Protein 5YDN (pdb70)

Foldseek 3Di:
DFLEALVLLCVVPNPVVQQVLQQVVDPVRGRDRVLLVVLRVVLRVVLVVLVVLPDDPPDPDRDVLVHVLSSLRSVQVSCVVPHDPVSVVSNVVSVVVSNCCSVVNDHSD

Organism: Escherichia phage Mu (NCBI:txid2681603)

Secondary structure (DSSP, 8-state):
--SS-HHHHHHHH-HHHHHHHHGGGSSS-S--HHHHHHHHHHHHHHHHHHHTTTS-SS-SS--HHHHHHHHHHHHHHHTTTS--HHHHHHHHHHHHHHHHHHTTSS---

Structure (mmCIF, N/CA/C/O backbone):
data_5YDN
#
_entry.id   5YDN
#
_cell.length_a   49.398
_cell.length_b   69.643
_cell.length_c   68.785
_cell.angle_alpha   90.00
_cell.angle_beta   90.00
_cell.angle_gamma   90.00
#
_symmetry.space_group_name_H-M   'C 2 2 21'
#
loop_
_entity.id
_entity.type
_entity.pdbx_description
1 polymer 'Gene product J'
2 water water
#
loop_
_atom_site.group_PDB
_atom_site.id
_atom_site.type_symbol
_atom_site.label_atom_id
_atom_site.label_alt_id
_atom_site.label_comp_id
_atom_site.label_asym_id
_atom_site.label_entity_id
_atom_site.label_seq_id
_atom_site.pdbx_PDB_ins_code
_atom_site.Cartn_x
_atom_site.Cartn_y
_atom_site.Cartn_z
_atom_site.occupancy
_atom_site.B_iso_or_equiv
_atom_site.auth_seq_id
_atom_site.auth_comp_id
_atom_site.auth_asym_id
_atom_site.auth_atom_id
_atom_site.pdbx_PDB_model_num
ATOM 1 N N . MET A 1 1 ? 11.407 2.270 46.378 1.00 67.23 1 MET A N 1
ATOM 2 C CA . MET A 1 1 ? 10.099 1.910 47.018 1.00 67.52 1 MET A CA 1
ATOM 3 C C . MET A 1 1 ? 9.456 3.239 47.178 1.00 52.16 1 MET A C 1
ATOM 4 O O . MET A 1 1 ? 9.883 4.062 47.991 1.00 75.34 1 MET A O 1
ATOM 9 N N . ASN A 1 2 ? 8.353 3.371 46.477 1.00 36.65 2 ASN A N 1
ATOM 10 C CA . ASN A 1 2 ? 8.303 4.324 45.321 1.00 28.13 2 ASN A CA 1
ATOM 11 C C . ASN A 1 2 ? 8.801 5.642 45.720 1.00 28.74 2 ASN A C 1
ATOM 12 O O . ASN A 1 2 ? 8.499 6.171 46.821 1.00 30.95 2 ASN A O 1
ATOM 17 N N . TYR A 1 3 ? 9.583 6.267 44.857 1.00 21.82 3 TYR A N 1
ATOM 18 C CA . TYR A 1 3 ? 10.123 7.592 45.104 1.00 21.42 3 TYR A CA 1
ATOM 19 C C . TYR A 1 3 ? 9.243 8.798 44.727 1.00 24.32 3 TYR A C 1
ATOM 20 O O . TYR A 1 3 ? 9.551 9.983 45.175 1.00 26.79 3 TYR A O 1
ATOM 29 N N . ALA A 1 4 ? 8.141 8.525 44.048 1.00 23.39 4 ALA A N 1
ATOM 30 C CA . ALA A 1 4 ? 7.133 9.509 43.714 1.00 22.18 4 ALA A CA 1
ATOM 31 C C . ALA A 1 4 ? 5.814 8.850 43.618 1.00 23.31 4 ALA A C 1
ATOM 32 O O . ALA A 1 4 ? 5.704 7.656 43.306 1.00 25.14 4 ALA A O 1
ATOM 34 N N . THR A 1 5 ? 4.787 9.686 43.742 1.00 24.00 5 THR A N 1
ATOM 35 C CA . THR A 1 5 ? 3.427 9.246 43.628 1.00 23.83 5 THR A CA 1
ATOM 36 C C . THR A 1 5 ? 2.711 9.785 42.358 1.00 22.49 5 THR A C 1
ATOM 37 O O . THR A 1 5 ? 3.257 10.660 41.652 1.00 23.15 5 THR A O 1
ATOM 41 N N . VAL A 1 6 ? 1.526 9.231 42.086 1.00 25.28 6 VAL A N 1
ATOM 42 C CA . VAL A 1 6 ? 0.726 9.748 40.979 1.00 23.08 6 VAL A CA 1
ATOM 43 C C . VAL A 1 6 ? 0.465 11.259 41.224 1.00 27.00 6 VAL A C 1
ATOM 44 O O . VAL A 1 6 ? 0.599 12.067 40.290 1.00 24.16 6 VAL A O 1
ATOM 48 N N . ASN A 1 7 ? 0.101 11.664 42.450 1.00 28.12 7 ASN A N 1
ATOM 49 C CA . ASN A 1 7 ? 0.000 13.128 42.736 1.00 28.26 7 ASN A CA 1
ATOM 50 C C . ASN A 1 7 ? 1.237 13.966 42.420 1.00 25.22 7 ASN A C 1
ATOM 51 O O . ASN A 1 7 ? 1.132 15.031 41.790 1.00 27.44 7 ASN A O 1
ATOM 56 N N . ASP A 1 8 ? 2.441 13.397 42.675 1.00 24.89 8 ASP A N 1
ATOM 57 C CA . ASP A 1 8 ? 3.693 14.064 42.286 1.00 26.76 8 ASP A CA 1
ATOM 58 C C . ASP A 1 8 ? 3.838 14.277 40.749 1.00 24.06 8 ASP A C 1
ATOM 59 O O . ASP A 1 8 ? 4.336 15.271 40.206 1.00 25.58 8 ASP A O 1
ATOM 64 N N . LEU A 1 9 ? 3.438 13.242 40.034 1.00 23.32 9 LEU A N 1
ATOM 65 C CA . LEU A 1 9 ? 3.455 13.277 38.607 1.00 23.49 9 LEU A CA 1
ATOM 66 C C . LEU A 1 9 ? 2.509 14.350 38.078 1.00 26.97 9 LEU A C 1
ATOM 67 O O . LEU A 1 9 ? 2.850 15.088 37.128 1.00 26.27 9 LEU A O 1
ATOM 72 N N . CYS A 1 10 ? 1.343 14.389 38.709 1.00 27.89 10 CYS A N 1
ATOM 73 C CA . CYS A 1 10 ? 0.326 15.407 38.359 1.00 28.56 10 CYS A CA 1
ATOM 74 C C . CYS A 1 10 ? 0.813 16.794 38.656 1.00 28.22 10 CYS A C 1
ATOM 75 O O . CYS A 1 10 ? 0.577 17.696 37.835 1.00 29.34 10 CYS A O 1
ATOM 78 N N . ALA A 1 11 ? 1.464 16.992 39.776 1.00 29.73 11 ALA A N 1
ATOM 79 C CA . ALA A 1 11 ? 2.048 18.283 40.116 1.00 28.60 11 ALA A CA 1
ATOM 80 C C . ALA A 1 11 ? 3.081 18.751 39.107 1.00 33.62 11 ALA A C 1
ATOM 81 O O . ALA A 1 11 ? 3.153 19.927 38.785 1.00 37.05 11 ALA A O 1
ATOM 83 N N . ARG A 1 12 ? 3.881 17.858 38.530 1.00 28.25 12 ARG A N 1
ATOM 84 C CA . ARG A 1 12 ? 4.895 18.243 37.576 1.00 26.77 12 ARG A CA 1
ATOM 85 C C . ARG A 1 12 ? 4.372 18.381 36.149 1.00 31.00 12 ARG A C 1
ATOM 86 O O . ARG A 1 12 ? 4.775 19.313 35.439 1.00 30.27 12 ARG A O 1
ATOM 94 N N . TYR A 1 13 ? 3.523 17.458 35.689 1.00 24.27 13 TYR A N 1
ATOM 95 C CA . TYR A 1 13 ? 3.156 17.411 34.263 1.00 34.28 13 TYR A CA 1
ATOM 96 C C . TYR A 1 13 ? 1.682 17.874 33.964 1.00 28.09 13 TYR A C 1
ATOM 97 O O . TYR A 1 13 ? 1.341 17.900 32.850 1.00 27.83 13 TYR A O 1
ATOM 106 N N . THR A 1 14 ? 0.894 17.879 35.050 1.00 26.11 14 THR A N 1
ATOM 107 C CA . THR A 1 14 ? -0.571 18.009 35.113 1.00 25.21 14 THR A CA 1
ATOM 108 C C . THR A 1 14 ? -1.261 16.670 34.928 1.00 24.36 14 THR A C 1
ATOM 109 O O . THR A 1 14 ? -0.888 15.850 34.052 1.00 25.09 14 THR A O 1
ATOM 113 N N . ARG A 1 15 ? -2.403 16.543 35.606 1.00 25.66 15 ARG A N 1
ATOM 114 C CA . ARG A 1 15 ? -3.333 15.497 35.374 1.00 26.06 15 ARG A CA 1
ATOM 115 C C . ARG A 1 15 ? -3.944 15.514 33.978 1.00 25.99 15 ARG A C 1
ATOM 116 O O . ARG A 1 15 ? -4.186 14.470 33.344 1.00 26.24 15 ARG A O 1
ATOM 124 N N . THR A 1 16 ? -4.205 16.736 33.416 1.00 28.37 16 THR A N 1
ATOM 125 C CA . THR A 1 16 ? -4.571 16.855 32.014 1.00 27.06 16 THR A CA 1
ATOM 126 C C . THR A 1 16 ? -3.695 16.003 31.086 1.00 26.55 16 THR A C 1
ATOM 127 O O . THR A 1 16 ? -4.168 15.213 30.292 1.00 29.45 16 THR A O 1
ATOM 131 N N . ARG A 1 17 ? -2.379 16.135 31.201 1.00 27.34 17 ARG A N 1
ATOM 132 C CA . ARG A 1 17 ? -1.474 15.469 30.292 1.00 25.50 17 ARG A CA 1
ATOM 133 C C . ARG A 1 17 ? -1.265 14.000 30.693 1.00 24.85 17 ARG A C 1
ATOM 134 O O . ARG A 1 17 ? -1.182 13.171 29.772 1.00 27.90 17 ARG A O 1
ATOM 142 N N . LEU A 1 18 ? -1.296 13.745 31.971 1.00 25.61 18 LEU A N 1
ATOM 143 C CA . LEU A 1 18 ? -1.208 12.302 32.440 1.00 26.90 18 LEU A CA 1
ATOM 144 C C . LEU A 1 18 ? -2.339 11.519 31.885 1.00 28.56 18 LEU A C 1
ATOM 145 O O . LEU A 1 18 ? -2.141 10.431 31.335 1.00 28.79 18 LEU A O 1
ATOM 150 N N . ASP A 1 19 ? -3.576 12.064 31.984 1.00 27.34 19 ASP A N 1
ATOM 151 C CA . ASP A 1 19 ? -4.775 11.323 31.515 1.00 31.05 19 ASP A CA 1
ATOM 152 C C . ASP A 1 19 ? -4.792 11.028 30.053 1.00 29.23 19 ASP A C 1
ATOM 153 O O . ASP A 1 19 ? -5.305 9.997 29.622 1.00 33.80 19 ASP A O 1
ATOM 158 N N . ILE A 1 20 ? -4.242 11.974 29.256 1.00 30.52 20 ILE A N 1
ATOM 159 C CA . ILE A 1 20 ? -4.057 11.815 27.823 1.00 32.64 20 ILE A CA 1
ATOM 160 C C . ILE A 1 20 ? -3.157 10.610 27.513 1.00 33.40 20 ILE A C 1
ATOM 161 O O . ILE A 1 20 ? -3.397 9.919 26.567 1.00 37.27 20 ILE A O 1
ATOM 166 N N . LEU A 1 21 ? -2.162 10.374 28.331 1.00 32.73 21 LEU A N 1
ATOM 167 C CA . LEU A 1 21 ? -1.290 9.204 28.168 1.00 31.33 21 LEU A CA 1
ATOM 168 C C . LEU A 1 21 ? -1.878 7.879 28.606 1.00 34.99 21 LEU A C 1
ATOM 169 O O . LEU A 1 21 ? -1.600 6.846 27.980 1.00 37.15 21 LEU A O 1
ATOM 174 N N . THR A 1 22 ? -2.661 7.874 29.677 1.00 30.89 22 THR A N 1
ATOM 175 C CA . THR A 1 22 ? -3.204 6.627 30.208 1.00 31.56 22 THR A CA 1
ATOM 176 C C . THR A 1 22 ? -4.528 6.260 29.453 1.00 33.77 22 THR A C 1
ATOM 177 O O . THR A 1 22 ? -4.752 5.081 29.184 1.00 44.02 22 THR A O 1
ATOM 181 N N . ARG A 1 23 ? -5.311 7.225 29.007 1.00 38.48 23 ARG A N 1
ATOM 182 C CA . ARG A 1 23 ? -6.563 6.892 28.209 1.00 43.71 23 ARG A CA 1
ATOM 183 C C . ARG A 1 23 ? -6.392 5.792 27.140 1.00 43.85 23 ARG A C 1
ATOM 184 O O . ARG A 1 23 ? -7.038 4.736 27.244 1.00 56.50 23 ARG A O 1
ATOM 192 N N . PRO A 1 24 ? -5.494 5.981 26.143 1.00 47.60 24 PRO A N 1
ATOM 193 C CA . PRO A 1 24 ? -5.379 5.013 25.013 1.00 46.59 24 PRO A CA 1
ATOM 194 C C . PRO A 1 24 ? -4.803 3.609 25.320 1.00 52.37 24 PRO A C 1
ATOM 195 O O . PRO A 1 24 ? -4.739 2.729 24.439 1.00 50.16 24 PRO A O 1
ATOM 199 N N . LYS A 1 25 ? -4.337 3.411 26.537 1.00 45.23 25 LYS A N 1
ATOM 200 C CA . LYS A 1 25 ? -3.727 2.162 26.898 1.00 47.00 25 LYS A CA 1
ATOM 201 C C . LYS A 1 25 ? -4.814 1.208 27.382 1.00 44.18 25 LYS A C 1
ATOM 202 O O . LYS A 1 25 ? -4.561 0.046 27.493 1.00 44.90 25 LYS A O 1
ATOM 208 N N . THR A 1 26 ? -6.007 1.712 27.694 1.00 45.81 26 THR A N 1
ATOM 209 C CA . THR A 1 26 ? -7.095 0.892 28.253 1.00 50.96 26 THR A CA 1
ATOM 210 C C . THR A 1 26 ? -8.004 0.366 27.131 1.00 67.23 26 THR A C 1
ATOM 211 O O . THR A 1 26 ? -7.993 0.896 26.012 1.00 71.24 26 THR A O 1
ATOM 215 N N . ALA A 1 27 ? -8.795 -0.663 27.433 1.00 75.65 27 ALA A N 1
ATOM 216 C CA . ALA A 1 27 ? -9.834 -1.127 26.493 1.00 80.65 27 ALA A CA 1
ATOM 217 C C . ALA A 1 27 ? -11.024 -0.142 26.421 1.00 80.84 27 ALA A C 1
ATOM 218 O O . ALA A 1 27 ? -11.540 0.112 25.320 1.00 76.64 27 ALA A O 1
ATOM 220 N N . ASP A 1 28 ? -11.421 0.413 27.581 1.00 71.69 28 ASP A N 1
ATOM 221 C CA . ASP A 1 28 ? -12.587 1.338 27.705 1.00 68.21 28 ASP A CA 1
ATOM 222 C C . ASP A 1 28 ? -12.328 2.840 27.412 1.00 71.21 28 ASP A C 1
ATOM 223 O O . ASP A 1 28 ? -13.261 3.663 27.475 1.00 66.57 28 ASP A O 1
ATOM 228 N N . GLY A 1 29 ? -11.073 3.212 27.148 1.00 66.34 29 GLY A N 1
ATOM 229 C CA . GLY A 1 29 ? -10.724 4.598 26.830 1.00 59.41 29 GLY A CA 1
ATOM 230 C C . GLY A 1 29 ? -10.823 5.654 27.928 1.00 52.07 29 GLY A C 1
ATOM 231 O O . GLY A 1 29 ? -10.745 6.847 27.607 1.00 56.13 29 GLY A O 1
ATOM 232 N N . GLN A 1 30 ? -11.026 5.246 29.192 1.00 49.74 30 GLN A N 1
ATOM 233 C CA . GLN A 1 30 ? -10.900 6.135 30.385 1.00 45.60 30 GLN A CA 1
ATOM 234 C C . GLN A 1 30 ? -9.410 6.215 30.929 1.00 39.66 30 GLN A C 1
ATOM 235 O O . GLN A 1 30 ? -8.608 5.279 30.681 1.00 46.86 30 GLN A O 1
ATOM 241 N N . PRO A 1 31 ? -9.084 7.272 31.736 1.00 38.75 31 PRO A N 1
ATOM 242 C CA . PRO A 1 31 ? -7.723 7.329 32.332 1.00 36.19 31 PRO A CA 1
ATOM 243 C C . PRO A 1 31 ? -7.522 6.149 33.260 1.00 37.40 31 PRO A C 1
ATOM 244 O O . PRO A 1 31 ? -8.478 5.586 33.818 1.00 40.05 31 PRO A O 1
ATOM 248 N N . ASP A 1 32 ? -6.271 5.738 33.440 1.00 30.63 32 ASP A N 1
ATOM 249 C CA . ASP A 1 32 ? -5.965 4.629 34.319 1.00 29.05 32 ASP A CA 1
ATOM 250 C C . ASP A 1 32 ? -4.772 4.967 35.153 1.00 29.16 32 ASP A C 1
ATOM 251 O O . ASP A 1 32 ? -3.621 4.830 34.681 1.00 27.40 32 ASP A O 1
ATOM 256 N N . ASP A 1 33 ? -5.009 5.404 36.365 1.00 27.71 33 ASP A N 1
ATOM 257 C CA . ASP A 1 33 ? -3.913 5.863 37.302 1.00 24.11 33 ASP A CA 1
ATOM 258 C C . ASP A 1 33 ? -3.039 4.642 37.704 1.00 24.24 33 ASP A C 1
ATOM 259 O O . ASP A 1 33 ? -1.849 4.828 37.987 1.00 26.77 33 ASP A O 1
ATOM 264 N N . ALA A 1 34 ? -3.569 3.421 37.615 1.00 24.20 34 ALA A N 1
ATOM 265 C CA . ALA A 1 34 ? -2.742 2.249 38.002 1.00 25.78 34 ALA A CA 1
ATOM 266 C C . ALA A 1 34 ? -1.624 2.097 36.963 1.00 24.49 34 ALA A C 1
ATOM 267 O O . ALA A 1 34 ? -0.525 1.518 37.321 1.00 22.92 34 ALA A O 1
ATOM 269 N N . VAL A 1 35 ? -1.812 2.560 35.746 1.00 24.60 35 VAL A N 1
ATOM 270 C CA . VAL A 1 35 ? -0.759 2.465 34.658 1.00 21.53 35 VAL A CA 1
ATOM 271 C C . VAL A 1 35 ? 0.354 3.437 35.103 1.00 20.96 35 VAL A C 1
ATOM 272 O O . VAL A 1 35 ? 1.553 3.062 35.068 1.00 20.30 35 VAL A O 1
ATOM 276 N N . ALA A 1 36 ? 0.004 4.623 35.575 1.00 21.25 36 ALA A N 1
ATOM 277 C CA . ALA A 1 36 ? 1.011 5.611 35.992 1.00 22.31 36 ALA A CA 1
ATOM 278 C C . ALA A 1 36 ? 1.729 5.083 37.253 1.00 23.41 36 ALA A C 1
ATOM 279 O O . ALA A 1 3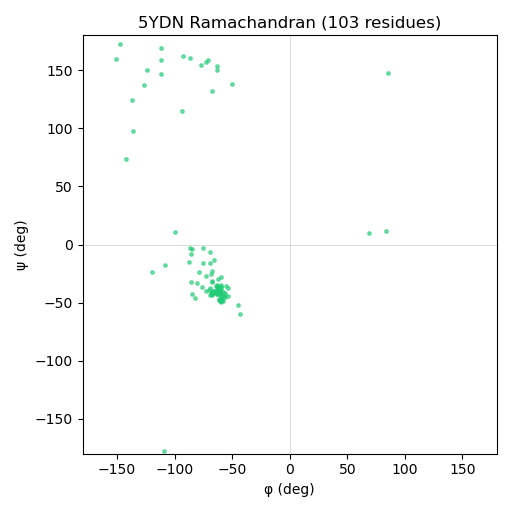6 ? 2.930 5.223 37.392 1.00 21.61 36 ALA A O 1
ATOM 281 N N . GLU A 1 37 ? 0.957 4.507 38.181 1.00 22.06 37 GLU A N 1
ATOM 282 C CA . GLU A 1 37 ? 1.571 3.958 39.384 1.00 22.65 37 GLU A CA 1
ATOM 283 C C . GLU A 1 37 ? 2.559 2.804 39.033 1.00 19.62 37 GLU A C 1
ATOM 284 O O . GLU A 1 37 ? 3.655 2.755 39.676 1.00 21.50 37 GLU A O 1
ATOM 290 N N . GLN A 1 38 ? 2.260 1.985 38.068 1.00 19.67 38 GLN A N 1
ATOM 291 C CA . GLN A 1 38 ? 3.226 0.979 37.625 1.00 18.80 38 GLN A CA 1
ATOM 292 C C . GLN A 1 38 ? 4.511 1.571 37.021 1.00 17.87 38 GLN A C 1
ATOM 293 O O . GLN A 1 38 ? 5.625 1.167 37.376 1.00 18.54 38 GLN A O 1
ATOM 299 N N . ALA A 1 39 ? 4.373 2.648 36.220 1.00 18.87 39 ALA A N 1
ATOM 300 C CA . ALA A 1 39 ? 5.552 3.345 35.761 1.00 15.84 39 ALA A CA 1
ATOM 301 C C . ALA A 1 39 ? 6.384 3.901 36.828 1.00 17.45 39 ALA A C 1
ATOM 302 O O . ALA A 1 39 ? 7.627 3.883 36.713 1.00 18.79 39 ALA A O 1
ATOM 304 N N . LEU A 1 40 ? 5.737 4.437 37.864 1.00 17.62 40 LEU A N 1
ATOM 305 C CA . LEU A 1 40 ? 6.451 4.999 39.018 1.00 17.89 40 LEU A CA 1
ATOM 306 C C . LEU A 1 40 ? 7.213 3.910 39.831 1.00 19.05 40 LEU A C 1
ATOM 307 O O . LEU A 1 40 ? 8.359 4.097 40.240 1.00 20.23 40 LEU A O 1
ATOM 312 N N . ALA A 1 41 ? 6.556 2.778 39.969 1.00 18.66 41 ALA A N 1
AT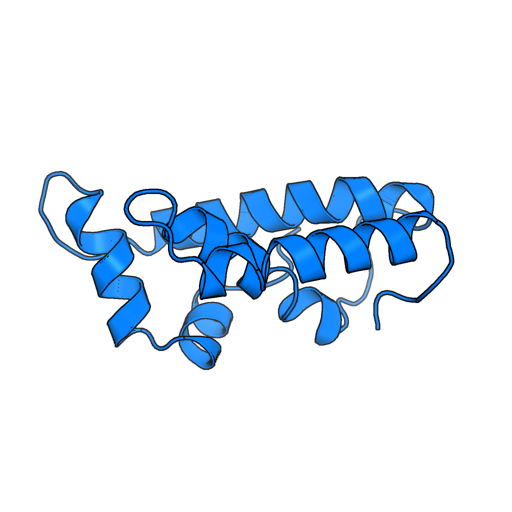OM 313 C CA . ALA A 1 41 ? 7.197 1.631 40.653 1.00 22.12 41 ALA A CA 1
ATOM 314 C C . ALA A 1 41 ? 8.362 1.123 39.870 1.00 18.65 41 ALA A C 1
ATOM 315 O O . ALA A 1 41 ? 9.451 0.829 40.419 1.00 19.60 41 ALA A O 1
ATOM 317 N N . ASP A 1 42 ? 8.206 1.056 38.558 1.00 19.18 42 ASP A N 1
ATOM 318 C CA . ASP A 1 42 ? 9.255 0.533 37.636 1.00 19.08 42 ASP A CA 1
ATOM 319 C C . ASP A 1 42 ? 10.423 1.531 37.648 1.00 16.90 42 ASP A C 1
ATOM 320 O O . ASP A 1 42 ? 11.580 1.148 37.702 1.00 18.03 42 ASP A O 1
ATOM 325 N N . ALA A 1 43 ? 10.120 2.823 37.633 1.00 16.41 43 ALA A N 1
ATOM 326 C CA . ALA A 1 43 ? 11.185 3.861 37.691 1.00 15.67 43 ALA A CA 1
ATOM 327 C C . ALA A 1 43 ? 11.945 3.788 39.006 1.00 16.82 43 ALA A C 1
ATOM 328 O O . ALA A 1 43 ? 13.131 3.971 39.024 1.00 17.62 43 ALA A O 1
ATOM 330 N N . SER A 1 44 ? 11.229 3.470 40.091 1.00 17.47 44 SER A N 1
ATOM 331 C CA . SER A 1 44 ? 11.878 3.360 41.398 1.00 18.82 44 SER A CA 1
ATOM 332 C C . SER A 1 44 ? 12.769 2.154 41.457 1.00 18.91 44 SER A C 1
ATOM 333 O O . SER A 1 44 ? 13.901 2.226 41.936 1.00 18.55 44 SER A O 1
ATOM 336 N N . ALA A 1 45 ? 12.319 1.057 40.873 1.00 18.95 45 ALA A N 1
ATOM 337 C CA . ALA A 1 45 ? 13.207 -0.173 40.759 1.00 19.93 45 ALA A CA 1
ATOM 338 C C . ALA A 1 45 ? 14.453 0.131 39.958 1.00 19.74 45 ALA A C 1
ATOM 339 O O . ALA A 1 45 ? 15.554 -0.270 40.303 1.00 20.44 45 ALA A O 1
ATOM 341 N N . PHE A 1 46 ? 14.267 0.871 38.835 1.00 18.18 46 PHE A N 1
ATOM 342 C CA . PHE A 1 46 ? 15.405 1.267 38.010 1.00 18.20 46 PHE A CA 1
ATOM 343 C C . PHE A 1 46 ? 16.414 2.129 38.796 1.00 19.05 46 PHE A C 1
ATOM 344 O O . PHE A 1 46 ? 17.638 1.829 38.739 1.00 18.34 46 PHE A O 1
ATOM 352 N N . ILE A 1 47 ? 15.905 3.123 39.487 1.00 17.98 47 ILE A N 1
ATOM 353 C CA . ILE A 1 47 ? 16.741 4.023 40.320 1.00 17.18 47 ILE A CA 1
ATOM 354 C C . ILE A 1 47 ? 17.454 3.177 41.398 1.00 19.93 47 ILE A C 1
ATOM 355 O O . ILE A 1 47 ? 18.644 3.392 41.628 1.00 18.94 47 ILE A O 1
ATOM 360 N N . ASP A 1 48 ? 16.746 2.207 42.001 1.00 19.67 48 ASP A N 1
ATOM 361 C CA . ASP A 1 48 ? 17.419 1.422 43.065 1.00 20.68 48 ASP A CA 1
ATOM 362 C C . ASP A 1 48 ? 18.613 0.658 42.551 1.00 20.81 48 ASP A C 1
ATOM 363 O O . ASP A 1 48 ? 19.564 0.419 43.320 1.00 21.76 48 ASP A O 1
ATOM 368 N N . GLY A 1 49 ? 18.656 0.239 41.291 1.00 18.39 49 GLY A N 1
ATOM 369 C CA . GLY A 1 49 ? 19.887 -0.378 40.729 1.00 20.78 49 GLY A CA 1
ATOM 370 C C . GLY A 1 49 ? 21.107 0.434 40.832 1.00 22.62 49 GLY A C 1
ATOM 371 O O . GLY A 1 49 ? 22.201 -0.104 41.036 1.00 24.32 49 GLY A O 1
ATOM 372 N N . TYR A 1 50 ? 20.965 1.733 40.695 1.00 18.21 50 TYR A N 1
ATOM 373 C CA . TYR A 1 50 ? 22.077 2.628 40.799 1.00 20.21 50 TYR A CA 1
ATOM 374 C C . TYR A 1 50 ? 22.330 2.885 42.241 1.00 19.31 50 TYR A C 1
ATOM 375 O O . TYR A 1 50 ? 23.530 2.935 42.661 1.00 23.92 50 TYR A O 1
ATOM 384 N N . LEU A 1 51 ? 21.312 3.165 43.010 1.00 20.19 51 LEU A N 1
ATOM 385 C CA . LEU A 1 51 ? 21.485 3.528 44.453 1.00 21.54 51 LEU A CA 1
ATOM 386 C C . LEU A 1 51 ? 22.159 2.409 45.198 1.00 23.70 51 LEU A C 1
ATOM 387 O O . LEU A 1 51 ? 22.925 2.658 46.163 1.00 24.43 51 LEU A O 1
ATOM 392 N N . ALA A 1 52 ? 21.882 1.180 44.845 1.00 23.06 52 ALA A N 1
ATOM 393 C CA . ALA A 1 52 ? 22.372 0.032 45.632 1.00 25.17 52 ALA A CA 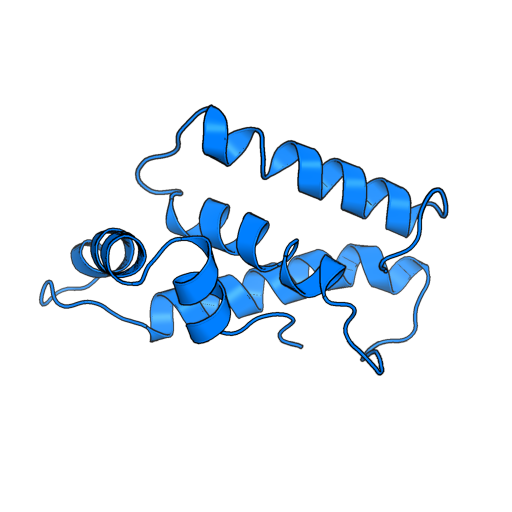1
ATOM 394 C C . ALA A 1 52 ? 23.868 -0.132 45.620 1.00 27.58 52 ALA A C 1
ATOM 395 O O . ALA A 1 52 ? 24.378 -0.829 46.512 1.00 26.24 52 ALA A O 1
ATOM 397 N N . ALA A 1 53 ? 24.584 0.538 44.737 1.00 25.86 53 ALA A N 1
ATOM 398 C CA . ALA A 1 53 ? 26.023 0.495 44.709 1.00 27.81 53 ALA A CA 1
ATOM 399 C C . ALA A 1 53 ? 26.567 1.164 45.946 1.00 27.91 53 ALA A C 1
ATOM 400 O O . ALA A 1 53 ? 27.671 0.815 46.413 1.00 29.92 53 ALA A O 1
ATOM 402 N N . ARG A 1 54 ? 25.865 2.163 46.423 1.00 24.26 54 ARG A N 1
ATOM 403 C CA . ARG A 1 54 ? 26.351 3.033 47.520 1.00 25.66 54 ARG A CA 1
ATOM 404 C C . ARG A 1 54 ? 25.545 3.084 48.770 1.00 26.56 54 ARG A C 1
ATOM 405 O O . ARG A 1 54 ? 26.104 3.358 49.870 1.00 27.38 54 ARG A O 1
ATOM 413 N N . PHE A 1 55 ? 24.243 2.771 48.732 1.00 22.53 55 PHE A N 1
ATOM 414 C CA . PHE A 1 55 ? 23.307 2.958 49.817 1.00 24.61 55 PHE A CA 1
ATOM 415 C C . PHE A 1 55 ? 22.588 1.651 50.105 1.00 28.00 55 PHE A C 1
ATOM 416 O O . PHE A 1 55 ? 22.244 0.912 49.192 1.00 26.79 55 PHE A O 1
ATOM 424 N N . VAL A 1 56 ? 22.431 1.343 51.377 1.00 26.33 56 VAL A N 1
ATOM 425 C CA . VAL A 1 56 ? 21.551 0.300 51.818 1.00 26.01 56 VAL A CA 1
ATOM 426 C C . VAL A 1 56 ? 20.087 0.660 51.571 1.00 27.35 56 VAL A C 1
ATOM 427 O O . VAL A 1 56 ? 19.622 1.726 51.959 1.00 31.28 56 VAL A O 1
ATOM 431 N N . LEU A 1 57 ? 19.379 -0.313 50.985 1.00 27.62 57 LEU A N 1
ATOM 432 C CA . LEU A 1 57 ? 17.997 -0.071 50.657 1.00 31.28 57 LEU A CA 1
ATOM 433 C C . LEU A 1 57 ? 17.137 -0.945 51.549 1.00 32.34 57 LEU A C 1
ATOM 434 O O . LEU A 1 57 ? 17.537 -2.082 51.833 1.00 37.83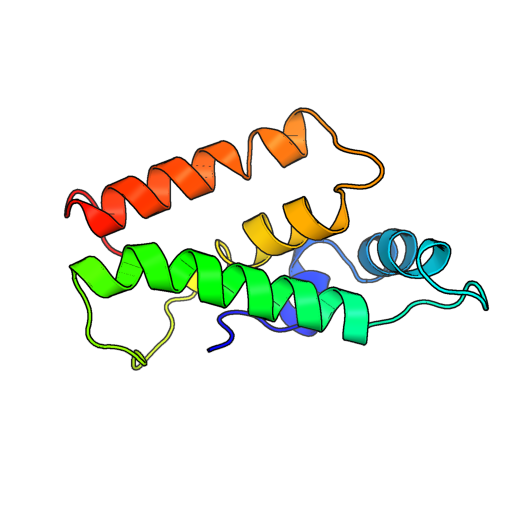 57 LEU A O 1
ATOM 439 N N . PRO A 1 58 ? 15.982 -0.445 51.909 1.00 35.45 58 PRO A N 1
ATOM 440 C CA . PRO A 1 58 ? 15.428 0.840 51.492 1.00 37.92 58 PRO A CA 1
ATOM 441 C C . PRO A 1 58 ? 16.058 2.034 52.216 1.00 40.32 58 PRO A C 1
ATOM 442 O O . PRO A 1 58 ? 16.516 1.878 53.350 1.00 43.28 58 PRO A O 1
ATOM 446 N N . LEU A 1 59 ? 16.031 3.204 51.595 1.00 34.71 59 LEU A N 1
ATOM 447 C CA . LEU A 1 59 ? 16.493 4.445 52.175 1.00 37.92 59 LEU A CA 1
ATOM 448 C C . LEU A 1 59 ? 15.551 4.967 53.309 1.00 49.54 59 LEU A C 1
ATOM 449 O O . LEU A 1 59 ? 14.375 4.670 53.340 1.00 47.17 59 LEU A O 1
ATOM 454 N N . THR A 1 60 ? 16.086 5.822 54.175 1.00 64.89 60 THR A N 1
ATOM 455 C CA . THR A 1 60 ? 15.284 6.840 54.881 1.00 68.55 60 THR A CA 1
ATOM 456 C C . THR A 1 60 ? 16.160 8.070 54.797 1.00 73.66 60 THR A C 1
ATOM 457 O O . THR A 1 60 ? 17.324 7.958 55.176 1.00 79.64 60 THR A O 1
ATOM 461 N N . VAL A 1 61 ? 15.730 9.226 54.274 1.00 76.44 61 VAL A N 1
ATOM 462 C CA . VAL A 1 61 ? 14.421 9.582 53.712 1.00 67.97 61 VAL A CA 1
ATOM 463 C C . VAL A 1 61 ? 14.614 9.733 52.171 1.00 63.25 61 VAL A C 1
ATOM 464 O O . VAL A 1 61 ? 15.681 9.496 51.689 1.00 51.89 61 VAL A O 1
ATOM 468 N N . VAL A 1 62 ? 13.591 10.099 51.400 1.00 59.00 62 VAL A N 1
ATOM 469 C CA . VAL A 1 62 ? 13.751 10.385 49.948 1.00 57.46 62 VAL A CA 1
ATOM 470 C C . VAL A 1 62 ? 13.988 11.911 49.703 1.00 48.12 62 VAL A C 1
ATOM 471 O O . VAL A 1 62 ? 13.082 12.738 49.969 1.00 49.15 62 VAL A O 1
ATOM 475 N N . PRO A 1 63 ? 15.182 12.307 49.189 1.00 49.69 63 PRO A N 1
ATOM 476 C CA . PRO A 1 63 ? 15.300 13.745 48.856 1.00 40.56 63 PRO A CA 1
ATOM 477 C C . PRO A 1 63 ? 14.321 14.128 47.763 1.00 45.23 63 PRO A C 1
ATOM 478 O O . PRO A 1 63 ? 13.916 13.265 46.912 1.00 44.78 63 PRO A O 1
ATOM 482 N N . SER A 1 64 ? 13.868 15.370 47.759 1.00 39.17 64 SER A N 1
ATOM 483 C CA . SER A 1 64 ? 12.957 15.807 46.699 1.00 43.91 64 SER A CA 1
ATOM 484 C C . SER A 1 64 ? 13.640 15.644 45.325 1.00 38.27 64 SER A C 1
ATOM 485 O O . SER A 1 64 ? 12.936 15.619 44.286 1.00 36.27 64 SER A O 1
ATOM 488 N N . LEU A 1 65 ? 14.977 15.718 45.301 1.00 37.92 65 LEU A N 1
ATOM 489 C CA . LEU A 1 65 ? 15.713 15.377 44.037 1.00 37.78 65 LEU A CA 1
ATOM 490 C C . LEU A 1 65 ? 15.384 13.955 43.524 1.00 30.46 65 LEU A C 1
ATOM 491 O O . LEU A 1 65 ? 15.070 13.842 42.293 1.00 28.61 65 LEU A O 1
ATOM 496 N N . LEU A 1 66 ? 15.356 12.903 44.358 1.00 28.72 66 LEU A N 1
ATOM 497 C CA . LEU A 1 66 ? 14.967 11.560 43.818 1.00 28.67 66 LEU A CA 1
ATOM 498 C C . LEU A 1 66 ? 13.576 11.503 43.404 1.00 27.48 66 LEU A C 1
ATOM 499 O O . LEU A 1 66 ? 13.258 10.821 42.432 1.00 25.06 66 LEU A O 1
ATOM 504 N N . LYS A 1 67 ? 12.683 12.251 44.054 1.00 24.04 67 LYS A N 1
ATOM 505 C CA . LYS A 1 67 ? 11.328 12.340 43.633 1.00 25.91 67 LYS A CA 1
ATOM 506 C C . LYS A 1 67 ? 11.212 12.881 42.199 1.00 22.74 67 LYS A C 1
ATOM 507 O O . LYS A 1 67 ? 10.483 12.289 41.342 1.00 22.66 67 LYS A O 1
ATOM 513 N N . ARG A 1 68 ? 11.906 14.004 41.913 1.00 22.99 68 ARG A N 1
ATOM 514 C CA . ARG A 1 68 ? 11.907 14.553 40.584 1.00 27.17 68 ARG A CA 1
ATOM 515 C C . ARG A 1 68 ? 12.462 13.561 39.568 1.00 24.39 68 ARG A C 1
ATOM 516 O O . ARG A 1 68 ? 11.867 13.339 38.507 1.00 23.68 68 ARG A O 1
ATOM 524 N N A GLN A 1 69 ? 13.563 12.913 39.922 0.50 25.04 69 GLN A N 1
ATOM 525 N N B GLN A 1 69 ? 13.570 12.894 39.882 0.50 21.01 69 GLN A N 1
ATOM 526 C CA A GLN A 1 69 ? 14.202 12.034 39.012 0.50 25.85 69 GLN A CA 1
ATOM 527 C CA B GLN A 1 69 ? 14.091 11.961 38.939 0.50 18.74 69 GLN A CA 1
ATOM 528 C C A GLN A 1 69 ? 13.451 10.710 38.780 0.50 25.87 69 GLN A C 1
ATOM 529 C C B GLN A 1 69 ? 13.201 10.810 38.655 0.50 16.97 69 GLN A C 1
ATOM 530 O O A GLN A 1 69 ? 13.722 10.042 37.798 0.50 34.32 69 GLN A O 1
ATOM 531 O O B GLN A 1 69 ? 13.127 10.305 37.539 0.50 13.68 69 GLN A O 1
ATOM 542 N N . CYS A 1 70 ? 12.570 10.277 39.711 1.00 20.14 70 CYS A N 1
ATOM 543 C CA . CYS A 1 70 ? 11.568 9.204 39.490 1.00 19.95 70 CYS A CA 1
ATOM 544 C C . CYS A 1 70 ? 10.451 9.630 38.539 1.00 19.23 70 CYS A C 1
ATOM 545 O O . CYS A 1 70 ? 10.074 8.943 37.628 1.00 20.29 70 CYS A O 1
ATOM 548 N N . CYS A 1 71 ? 9.983 10.884 38.741 1.00 19.76 71 CYS A N 1
ATOM 549 C CA . CYS A 1 71 ? 8.951 11.402 37.826 1.00 19.77 71 CYS A CA 1
ATOM 550 C C . CYS A 1 71 ? 9.459 11.521 36.389 1.00 19.26 71 CYS A C 1
ATOM 551 O O . CYS A 1 71 ? 8.744 11.151 35.475 1.00 20.03 71 CYS A O 1
ATOM 554 N N . VAL A 1 72 ? 10.715 11.970 36.199 1.00 19.62 72 VAL A N 1
ATOM 555 C CA . VAL A 1 72 ? 11.285 12.034 34.876 1.00 20.87 72 VAL A CA 1
ATOM 556 C C . VAL A 1 72 ? 11.332 10.692 34.173 1.00 20.70 72 VAL A C 1
ATOM 557 O O . VAL A 1 72 ? 10.946 10.514 33.027 1.00 19.65 72 VAL A O 1
ATOM 561 N N . VAL A 1 73 ? 11.812 9.657 34.905 1.00 18.22 73 VAL A N 1
ATOM 562 C CA . VAL A 1 73 ? 11.888 8.337 34.294 1.00 17.79 73 VAL A CA 1
ATOM 563 C C . VAL A 1 73 ? 10.480 7.757 34.021 1.00 16.97 73 VAL A C 1
ATOM 564 O O . VAL A 1 73 ? 10.269 7.188 32.979 1.00 19.50 73 VAL A O 1
ATOM 568 N N . ALA A 1 74 ? 9.589 7.916 34.994 1.00 17.49 74 ALA A N 1
ATOM 569 C CA . ALA A 1 74 ? 8.233 7.450 34.825 1.00 18.98 74 ALA A CA 1
ATOM 570 C C . ALA A 1 74 ? 7.537 8.111 33.644 1.00 18.91 74 ALA A C 1
ATOM 571 O O . ALA A 1 74 ? 6.883 7.474 32.880 1.00 19.77 74 ALA A O 1
ATOM 573 N N . TRP A 1 75 ? 7.763 9.412 33.527 1.00 19.52 75 TRP A N 1
ATOM 574 C CA . TRP A 1 75 ? 7.215 10.132 32.364 1.00 22.32 75 TRP A CA 1
ATOM 575 C C . TRP A 1 75 ? 7.728 9.662 31.054 1.00 22.98 75 TRP A C 1
ATOM 576 O O . TRP A 1 75 ? 6.994 9.450 30.095 1.00 23.43 75 TRP A O 1
ATOM 587 N N . PHE A 1 76 ? 9.020 9.364 30.978 1.00 18.76 76 PHE A N 1
ATOM 588 C CA . PHE A 1 76 ? 9.586 8.728 29.804 1.00 18.89 76 PHE A CA 1
ATOM 589 C C . PHE A 1 76 ? 8.914 7.411 29.513 1.00 21.12 76 PHE A C 1
ATOM 590 O O . PHE A 1 76 ? 8.522 7.100 28.389 1.00 21.72 76 PHE A O 1
ATOM 598 N N . TYR A 1 77 ? 8.769 6.555 30.540 1.00 19.94 77 TYR A N 1
ATOM 599 C CA . TYR A 1 77 ? 8.064 5.311 30.368 1.00 21.17 77 TYR A CA 1
ATOM 600 C C . TYR A 1 77 ? 6.633 5.457 29.837 1.00 20.25 77 TYR A C 1
ATOM 601 O O . TYR A 1 77 ? 6.261 4.630 28.963 1.00 23.88 77 TYR A O 1
ATOM 610 N N . LEU A 1 78 ? 5.935 6.430 30.360 1.00 22.07 78 LEU A N 1
ATOM 611 C CA . LEU A 1 78 ? 4.513 6.605 30.001 1.00 23.56 78 LEU A CA 1
ATOM 612 C C . LEU A 1 78 ? 4.408 7.206 28.604 1.00 27.72 78 LEU A C 1
ATOM 613 O O . LEU A 1 78 ? 3.326 7.072 27.963 1.00 29.28 78 LEU A O 1
ATOM 618 N N . ASN A 1 79 ? 5.470 7.764 28.055 1.00 24.68 79 ASN A N 1
ATOM 619 C CA . ASN A 1 79 ? 5.404 8.344 26.675 1.00 26.68 79 ASN A CA 1
ATOM 620 C C . ASN A 1 79 ? 5.998 7.348 25.624 1.00 29.76 79 ASN A C 1
ATOM 621 O O . ASN A 1 79 ? 6.194 7.717 24.448 1.00 33.64 79 ASN A O 1
ATOM 626 N N . GLU A 1 80 ? 6.273 6.083 26.002 1.00 32.23 80 GLU A N 1
ATOM 627 C CA . GLU A 1 80 ? 7.005 5.176 25.106 1.00 32.61 80 GLU A CA 1
ATOM 628 C C . GLU A 1 80 ? 6.134 4.784 23.883 1.00 39.57 80 GLU A C 1
ATOM 629 O O . GLU A 1 80 ? 6.726 4.369 22.890 1.00 44.59 80 GLU A O 1
ATOM 635 N N . SER A 1 81 ? 4.821 5.013 23.936 1.00 41.46 81 SER A N 1
ATOM 636 C CA . SER A 1 81 ? 3.994 4.880 22.692 1.00 53.54 81 SER A CA 1
ATOM 637 C C . SER A 1 81 ? 4.196 5.999 21.662 1.00 51.56 81 SER A C 1
ATOM 638 O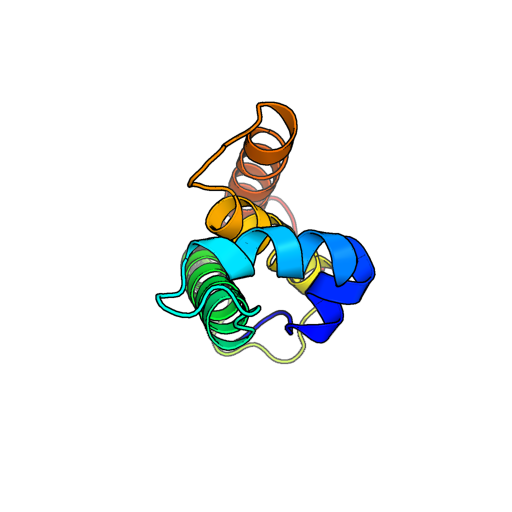 O . SER A 1 81 ? 3.969 5.762 20.473 1.00 52.80 81 SER A O 1
ATOM 641 N N . GLN A 1 82 ? 4.579 7.191 22.106 1.00 46.54 82 GLN A N 1
ATOM 642 C CA . GLN A 1 82 ? 4.812 8.355 21.190 1.00 42.50 82 GLN A CA 1
ATOM 643 C C . GLN A 1 82 ? 6.017 9.164 21.684 1.00 36.87 82 GLN A C 1
ATOM 644 O O . GLN A 1 82 ? 5.856 10.238 22.233 1.00 37.77 82 GLN A O 1
ATOM 650 N N . PRO A 1 83 ? 7.214 8.634 21.505 1.00 33.24 83 PRO A N 1
ATOM 651 C CA . PRO A 1 83 ? 8.307 9.317 22.220 1.00 37.56 83 PRO A CA 1
ATOM 652 C C . PRO A 1 83 ? 8.655 10.648 21.589 1.00 43.79 83 PRO A C 1
ATOM 653 O O . PRO A 1 83 ? 8.298 10.884 20.411 1.00 42.61 83 PRO A O 1
ATOM 657 N N . THR A 1 84 ? 9.252 11.547 22.373 1.00 39.41 84 THR A N 1
ATOM 658 C CA . THR A 1 84 ? 9.724 12.861 21.820 1.00 38.64 84 THR A CA 1
ATOM 659 C C . THR A 1 84 ? 11.194 13.023 22.113 1.00 44.14 84 THR A C 1
ATOM 660 O O . THR A 1 84 ? 11.663 12.485 23.096 1.00 35.69 84 THR A O 1
ATOM 664 N N . GLU A 1 85 ? 11.935 13.737 21.265 1.00 39.63 85 GLU A N 1
ATOM 665 C CA . GLU A 1 85 ? 13.322 14.069 21.543 1.00 40.06 85 GLU A CA 1
ATOM 666 C C . GLU A 1 85 ? 13.498 14.749 22.893 1.00 35.74 85 GLU A C 1
ATOM 667 O O . GLU A 1 85 ? 14.438 14.435 23.614 1.00 34.60 85 GLU A O 1
ATOM 673 N N . GLN A 1 86 ? 12.654 15.690 23.238 1.00 33.56 86 GLN A N 1
ATOM 674 C CA . GLN A 1 86 ? 12.765 16.364 24.482 1.00 35.25 86 GLN A CA 1
ATOM 675 C C . GLN A 1 86 ? 12.624 15.399 25.704 1.00 33.96 86 GLN A C 1
ATOM 676 O O . GLN A 1 86 ? 13.428 15.492 26.658 1.00 31.75 86 GLN A O 1
ATOM 682 N N . ILE A 1 87 ? 11.601 14.565 25.663 1.00 30.67 87 ILE A N 1
ATOM 683 C CA . ILE A 1 87 ? 11.380 13.624 26.822 1.00 27.45 87 ILE A CA 1
ATOM 684 C C . ILE A 1 87 ? 12.510 12.653 26.873 1.00 26.55 87 ILE A C 1
ATOM 685 O O . ILE A 1 87 ? 12.968 12.271 27.993 1.00 24.18 87 ILE A O 1
ATOM 690 N N . THR A 1 88 ? 12.961 12.177 25.755 1.00 25.14 88 THR A N 1
ATOM 691 C CA . THR A 1 88 ? 14.054 11.201 25.664 1.00 26.16 88 THR A CA 1
ATOM 692 C C . THR A 1 88 ? 15.329 11.847 26.227 1.00 25.79 88 THR A C 1
ATOM 693 O O . THR A 1 88 ? 16.108 11.252 26.998 1.00 25.13 88 THR A O 1
ATOM 697 N N . ALA A 1 89 ? 15.551 13.101 25.862 1.00 26.32 89 ALA A N 1
ATOM 698 C CA . ALA A 1 89 ? 16.723 13.784 26.374 1.00 24.74 89 ALA A CA 1
ATOM 699 C C . ALA A 1 89 ? 16.733 13.980 27.883 1.00 25.29 89 ALA A C 1
ATOM 700 O O . ALA A 1 89 ? 17.803 13.845 28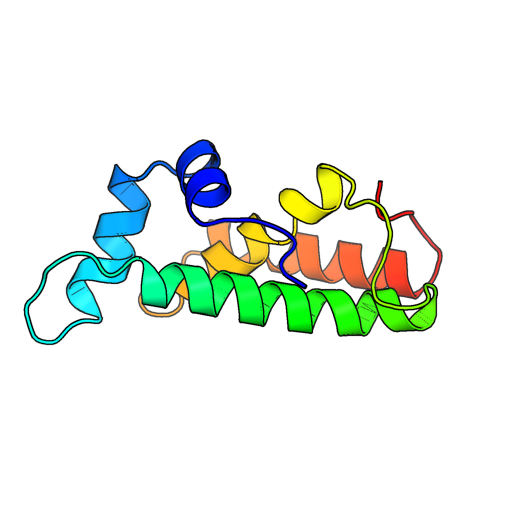.520 1.00 24.74 89 ALA A O 1
ATOM 702 N N . THR A 1 90 ? 15.579 14.302 28.444 1.00 23.24 90 THR A N 1
ATOM 703 C CA A THR A 1 90 ? 15.453 14.447 29.927 0.50 24.19 9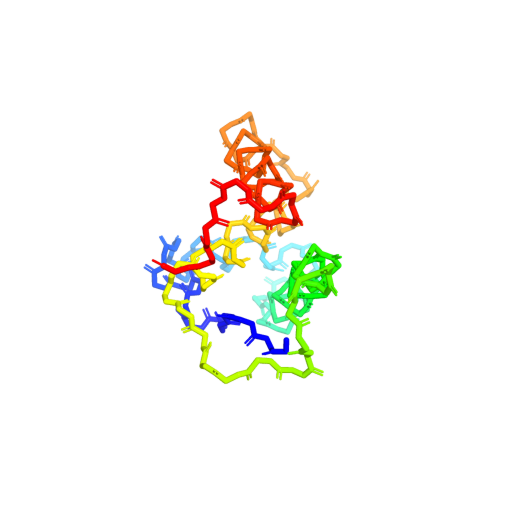0 THR A CA 1
ATOM 704 C CA B THR A 1 90 ? 15.499 14.498 29.895 0.50 24.47 90 THR A CA 1
ATOM 705 C C . THR A 1 90 ? 15.796 13.122 30.567 1.00 23.49 90 THR A C 1
ATOM 706 O O . THR A 1 90 ? 16.515 13.051 31.558 1.00 22.00 90 THR A O 1
ATOM 713 N N . TYR A 1 91 ? 15.262 12.059 29.990 1.00 21.67 91 TYR A N 1
ATOM 714 C CA . TYR A 1 91 ? 15.541 10.664 30.527 1.00 21.34 91 TYR A CA 1
ATOM 715 C C . TYR A 1 91 ? 17.034 10.347 30.483 1.00 21.43 91 TYR A C 1
ATOM 716 O O . TYR A 1 91 ? 17.641 9.900 31.447 1.00 21.71 91 TYR A O 1
ATOM 725 N N . ARG A 1 92 ? 17.691 10.601 29.300 1.00 20.97 92 ARG A N 1
ATOM 726 C CA . ARG A 1 92 ? 19.090 10.303 29.185 1.00 23.77 92 ARG A CA 1
ATOM 727 C C . ARG A 1 92 ? 19.918 11.129 30.158 1.00 20.92 92 ARG A C 1
ATOM 728 O O . ARG A 1 92 ? 20.901 10.615 30.702 1.00 21.95 92 ARG A O 1
ATOM 736 N N . ASP A 1 93 ? 19.533 12.388 30.408 1.00 20.91 93 ASP A N 1
ATOM 737 C CA . ASP A 1 93 ? 20.176 13.221 31.429 1.00 23.04 93 ASP A CA 1
ATOM 738 C C . ASP A 1 93 ? 20.085 12.617 32.842 1.00 20.01 93 ASP A C 1
ATOM 739 O O . ASP A 1 93 ? 21.014 12.526 33.573 1.00 21.06 93 ASP A O 1
ATOM 744 N N . THR A 1 94 ? 18.856 12.132 33.142 1.00 19.12 94 THR A N 1
ATOM 745 C CA . THR A 1 94 ? 18.613 11.524 34.441 1.00 18.32 94 THR A CA 1
ATOM 746 C C . THR A 1 94 ? 19.377 10.206 34.523 1.00 19.92 94 THR A C 1
ATOM 747 O O . THR A 1 94 ? 19.962 9.910 35.620 1.00 20.84 94 THR A O 1
ATOM 751 N N . VAL A 1 95 ? 19.481 9.407 33.461 1.00 18.96 95 VAL A N 1
ATOM 752 C CA . VAL A 1 95 ? 20.302 8.176 33.505 1.00 18.65 95 VAL A CA 1
ATOM 753 C C . VAL A 1 95 ? 21.763 8.535 33.825 1.00 21.60 95 VAL A C 1
ATOM 754 O O . VAL A 1 95 ? 22.417 7.865 34.648 1.00 21.19 95 VAL A O 1
ATOM 758 N N . ARG A 1 96 ? 22.302 9.551 33.143 1.00 20.69 96 ARG A N 1
ATOM 759 C CA . ARG A 1 96 ? 23.665 9.975 33.426 1.00 21.53 96 ARG A CA 1
ATOM 760 C C . ARG A 1 96 ? 23.864 10.419 34.867 1.00 20.24 96 ARG A C 1
ATOM 761 O O . ARG A 1 96 ? 24.876 10.074 35.524 1.00 24.56 96 ARG A O 1
ATOM 769 N N . TRP A 1 97 ? 22.891 11.103 35.405 1.00 19.80 97 TRP A N 1
ATOM 770 C CA . TRP A 1 97 ? 22.895 11.533 36.756 1.00 19.33 97 TRP A CA 1
ATOM 771 C C . TRP A 1 97 ? 22.938 10.303 37.725 1.00 2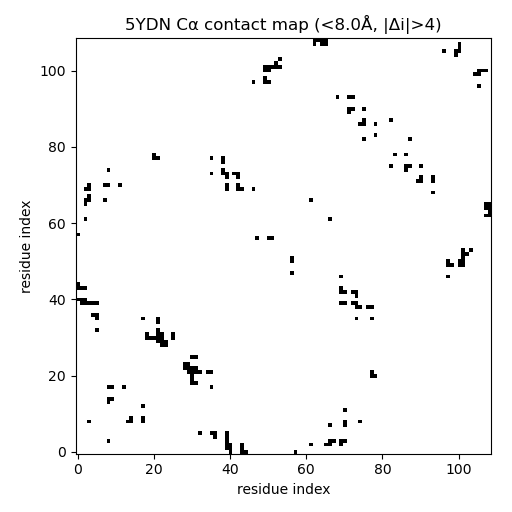0.93 97 TRP A C 1
ATOM 772 O O . TRP A 1 97 ? 23.668 10.307 38.705 1.00 21.20 97 TRP A O 1
ATOM 783 N N . LEU A 1 98 ? 22.064 9.326 37.432 1.00 20.00 98 LEU A N 1
ATOM 784 C CA . LEU A 1 98 ? 22.050 8.090 38.222 1.00 19.94 98 LEU A CA 1
ATOM 785 C C . LEU A 1 98 ? 23.433 7.374 38.197 1.00 20.13 98 LEU A C 1
ATOM 786 O O . LEU A 1 98 ? 23.856 6.824 39.213 1.00 23.14 98 LEU A O 1
ATOM 791 N N . GLU A 1 99 ? 24.053 7.368 37.028 1.00 21.77 99 GLU A N 1
ATOM 792 C CA . GLU A 1 99 ? 25.389 6.754 36.889 1.00 23.90 99 GLU A CA 1
ATOM 793 C C . GLU A 1 99 ? 26.392 7.535 37.795 1.00 24.09 99 GLU A C 1
ATOM 794 O O . GLU A 1 99 ? 27.253 6.946 38.489 1.00 24.94 99 GLU A O 1
ATOM 800 N N . GLN A 1 100 ? 26.290 8.879 37.811 1.00 22.82 100 GLN A N 1
ATOM 801 C CA . GLN A 1 100 ? 27.114 9.693 38.669 1.00 24.91 100 GLN A CA 1
ATOM 802 C C . GLN A 1 100 ? 26.874 9.418 40.142 1.00 27.90 100 GLN A C 1
ATOM 803 O O . GLN A 1 100 ? 27.824 9.321 40.910 1.00 28.96 100 GLN A O 1
ATOM 809 N N . VAL A 1 101 ? 25.601 9.164 40.562 1.00 23.56 101 VAL A N 1
ATOM 810 C CA . VAL A 1 101 ? 25.354 8.840 41.920 1.00 24.33 101 VAL A CA 1
ATOM 811 C C . VAL A 1 101 ? 25.951 7.492 42.264 1.00 27.25 101 VAL A C 1
ATOM 812 O O . VAL A 1 101 ? 26.679 7.337 43.278 1.00 28.31 101 VAL A O 1
ATOM 816 N N . ARG A 1 102 ? 25.777 6.554 41.351 1.00 24.92 102 ARG A N 1
ATOM 817 C CA . ARG A 1 102 ? 26.320 5.156 41.512 1.00 25.45 102 ARG A CA 1
ATOM 818 C C . ARG A 1 102 ? 27.818 5.217 41.722 1.00 30.40 102 ARG A C 1
ATOM 819 O O . ARG A 1 102 ? 28.347 4.504 42.569 1.00 31.96 102 ARG A O 1
ATOM 827 N N . ASP A 1 103 ? 28.459 6.055 40.926 1.00 29.98 103 ASP A N 1
ATOM 828 C CA . ASP A 1 103 ? 29.969 6.103 40.829 1.00 32.72 103 ASP A CA 1
ATOM 829 C C . ASP A 1 103 ? 30.567 7.009 41.884 1.00 34.77 103 ASP A C 1
ATOM 830 O O . ASP A 1 103 ? 31.804 7.187 41.962 1.00 38.86 103 ASP A O 1
ATOM 835 N N . GLY A 1 104 ? 29.756 7.658 42.677 1.00 33.10 104 GLY A N 1
ATOM 836 C CA . GLY A 1 104 ? 30.210 8.531 43.726 1.00 35.76 104 GLY A CA 1
ATOM 837 C C . GLY A 1 104 ? 30.548 9.935 43.314 1.00 40.34 104 GLY A C 1
ATOM 838 O O . GLY A 1 104 ? 31.075 10.696 44.128 1.00 43.55 104 GLY A O 1
ATOM 839 N N . LYS A 1 105 ? 30.190 10.322 42.090 1.00 32.65 105 LYS A N 1
ATOM 840 C CA . LYS A 1 105 ? 30.465 11.695 41.652 1.00 32.09 105 LYS A CA 1
ATOM 841 C C . LYS A 1 105 ? 29.506 12.761 42.166 1.00 35.21 105 LYS A C 1
ATOM 842 O O . LYS A 1 105 ? 29.806 13.942 42.085 1.00 38.98 105 LYS A O 1
ATOM 848 N N . THR A 1 106 ? 28.281 12.395 42.533 1.00 30.20 106 THR A N 1
ATOM 849 C CA . THR A 1 106 ? 27.334 13.310 43.068 1.00 30.11 106 THR A CA 1
ATOM 850 C C . THR A 1 106 ? 26.452 12.565 44.086 1.00 33.99 106 THR A C 1
ATOM 851 O O . THR A 1 106 ? 26.518 11.306 44.111 1.00 32.25 106 THR A O 1
ATOM 855 N N . ASP A 1 107 ? 25.606 13.310 44.802 1.00 36.63 107 ASP A N 1
ATOM 856 C CA . ASP A 1 107 ? 24.715 12.704 45.802 1.00 40.87 107 ASP A CA 1
ATOM 857 C C . ASP A 1 107 ? 23.245 12.774 45.390 1.00 40.01 107 ASP A C 1
ATOM 858 O O . ASP A 1 107 ? 22.872 13.530 44.447 1.00 38.27 107 ASP A O 1
ATOM 863 N N . PRO A 1 108 ? 22.398 11.895 45.966 1.00 34.78 108 PRO A N 1
ATOM 864 C CA . PRO A 1 108 ? 21.014 11.839 45.548 1.00 35.99 108 PRO A CA 1
ATOM 865 C C . PRO A 1 108 ? 20.155 12.977 46.060 1.00 39.13 108 PRO A C 1
ATOM 866 O O . PRO A 1 108 ? 18.991 13.044 45.665 1.00 36.72 108 PRO A O 1
ATOM 870 N N . GLY A 1 109 ? 20.725 13.868 46.882 1.00 45.66 109 GLY A N 1
ATOM 871 C CA . GLY A 1 109 ? 19.994 15.055 47.420 1.00 53.06 109 GLY A CA 1
ATOM 872 C C . GLY A 1 109 ? 20.879 16.265 47.682 1.00 59.01 109 GLY A C 1
ATOM 873 O O . GLY A 1 109 ? 20.538 17.397 47.290 1.00 67.70 109 GLY A O 1
#

Nearest PDB structures (foldseek):
  5ydn-assembly1_A  TM=1.009E+00  e=4.332E-18  Muvirus mu
  7z3p-assembly1_A  TM=3.452E-01  e=1.430E+00  Mus musculus
  1yvi-assembly1_A  TM=3.707E-01  e=7.082E+00  Oryza sativa

Sequence (109 aa):
MNYATVNDLCARYTRTRLDILTRPKTADGQPDDAVAEQALADASAFIDGYLAARFVLPLTVVPSLLKRQQCCVVAWFYLNESQPTEQITATTYRDTVRWLEQVRDGKTDPG

Radius of gyration: 14.12 Å; Cα contacts (8 Å, |Δi|>4): 121; chains: 1; bounding box: 43×19×34 Å

Solvent-accessible surface area: 6272 Å² total; per-residue (Å²): 152,52,13,3,72,22,116,36,0,22,91,110,24,66,94,99,115,0,23,107,35,0,100,105,88,34,122,115,36,104,40,44,54,72,42,0,72,104,7,0,32,62,0,1,69,56,0,28,56,32,0,61,68,98,57,136,57,111,36,144,126,55,38,84,67,0,70,91,5,0,1,2,0,0,7,20,64,5,14,100,96,149,82,64,145,125,21,27,44,51,40,166,92,0,26,148,38,0,53,64,0,92,82,45,155,46,83,15,77

B-factor: mean 33.87, std 14.3, range [13.68, 93.49]

InterPro domains:
  IPR009752 Bacteriophage Mu, Gene product J [PF07030] (3-123)